Protein AF-A0AB36RHA4-F1 (afdb_monomer_lite)

Secondary structure (DSSP, 8-state):
-------PPP----------PBP-STT--SB--EEEEETTEEEEE-STTHHHHHHHHH--

Radius of gyration: 19.41 Å; chains: 1; bounding box: 59×38×23 Å

InterPro domains:
  IPR043822 EsV-1-7 cysteine-rich motif [PF19114] (23-53)

Organism: NCBI:txid43617

Foldseek 3Di:
DDDDPPPDDPPPPPCPPPPQAAQPDVPGRHTFPDWDDQDPDTHGHDPVCPVVSCCVSVDD

Sequence (60 aa):
MSDDPSSQPVPASRAIGIYEHYCEHPGCTKWGGWGFPRGKQTIWFCREHRETGRTEAGSN

pLDDT: mean 72.45, std 12.27, range [47.34, 89.31]

Structure (mmCIF, N/CA/C/O backbone):
data_AF-A0AB36RHA4-F1
#
_entry.id   AF-A0AB36RHA4-F1
#
loop_
_atom_site.group_PDB
_atom_site.id
_atom_site.type_symbol
_atom_site.label_atom_id
_atom_site.label_alt_id
_atom_site.label_comp_id
_atom_site.label_asym_id
_atom_site.label_entity_id
_atom_site.label_seq_id
_atom_site.pdbx_PDB_ins_code
_atom_site.Cartn_x
_atom_site.Cartn_y
_atom_site.Cartn_z
_atom_site.occupancy
_atom_site.B_iso_or_equiv
_atom_site.auth_seq_id
_atom_site.auth_comp_id
_atom_site.auth_asym_id
_atom_site.auth_atom_id
_atom_site.pdbx_PDB_model_num
ATOM 1 N N . MET A 1 1 ? 48.494 -28.151 0.189 1.00 47.34 1 MET A N 1
ATOM 2 C CA . MET A 1 1 ? 48.453 -26.770 -0.317 1.00 47.34 1 MET A CA 1
ATOM 3 C C . MET A 1 1 ? 47.021 -26.486 -0.717 1.00 47.34 1 MET A C 1
ATOM 5 O O . MET A 1 1 ? 46.535 -27.140 -1.627 1.00 47.34 1 MET A O 1
ATOM 9 N N . SER A 1 2 ? 46.407 -25.570 0.029 1.00 51.81 2 SER A N 1
ATOM 10 C CA . SER A 1 2 ? 45.178 -24.826 -0.266 1.00 51.81 2 SER A CA 1
ATOM 11 C C . SER A 1 2 ? 43.857 -25.593 -0.268 1.00 51.81 2 SER A C 1
ATOM 13 O O . SER A 1 2 ? 43.385 -26.095 -1.282 1.00 51.81 2 SER A O 1
ATOM 15 N N . ASP A 1 3 ? 43.265 -25.602 0.920 1.00 64.50 3 ASP A N 1
ATOM 16 C CA . ASP A 1 3 ? 41.837 -25.462 1.188 1.00 64.50 3 ASP A CA 1
ATOM 17 C C . ASP A 1 3 ? 41.068 -24.702 0.084 1.00 64.50 3 ASP A C 1
ATOM 19 O O . ASP A 1 3 ? 41.327 -23.523 -0.153 1.00 64.50 3 ASP A O 1
ATOM 23 N N . ASP A 1 4 ? 40.070 -25.344 -0.530 1.00 65.44 4 ASP A N 1
ATOM 24 C CA . ASP A 1 4 ? 38.935 -24.641 -1.144 1.00 65.44 4 ASP A CA 1
ATOM 25 C C . ASP A 1 4 ? 37.619 -25.345 -0.769 1.00 65.44 4 ASP A C 1
ATOM 27 O O . ASP A 1 4 ? 37.202 -26.308 -1.414 1.00 65.44 4 ASP A O 1
ATOM 31 N N . PRO A 1 5 ? 36.945 -24.902 0.304 1.00 61.12 5 PRO A N 1
ATOM 32 C CA . PRO A 1 5 ? 35.554 -25.242 0.565 1.00 61.12 5 PRO A CA 1
ATOM 33 C C . PRO A 1 5 ? 34.600 -24.213 -0.081 1.00 61.12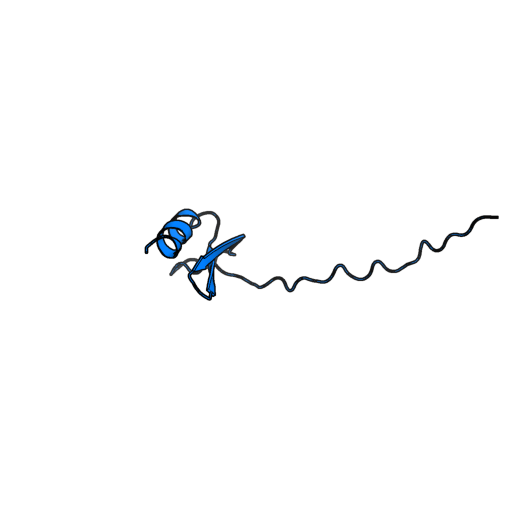 5 PRO A C 1
ATOM 35 O O . PRO A 1 5 ? 33.660 -23.757 0.576 1.00 6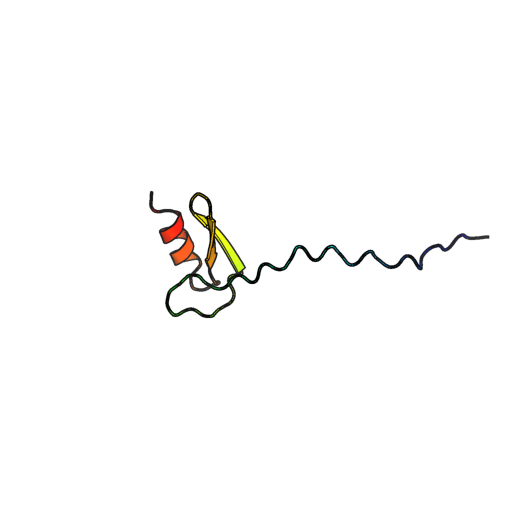1.12 5 PRO A O 1
ATOM 38 N N . SER A 1 6 ? 34.806 -23.810 -1.346 1.00 57.72 6 SER A N 1
ATOM 39 C CA . SER A 1 6 ? 33.940 -22.796 -1.989 1.00 57.72 6 SER A CA 1
ATOM 40 C C . SER A 1 6 ? 32.681 -23.365 -2.649 1.00 57.72 6 SER A C 1
ATOM 42 O O . SER A 1 6 ? 31.828 -22.605 -3.097 1.00 57.72 6 SER A O 1
ATOM 44 N N . SER A 1 7 ? 32.476 -24.686 -2.638 1.00 59.72 7 SER A N 1
ATOM 45 C CA . SER A 1 7 ? 31.202 -25.302 -3.057 1.00 59.72 7 SER A CA 1
ATOM 46 C C . SER A 1 7 ? 30.179 -25.378 -1.918 1.00 59.72 7 SER A C 1
ATOM 48 O O . SER A 1 7 ? 29.440 -26.354 -1.799 1.00 59.72 7 SER A O 1
ATOM 50 N N . GLN A 1 8 ? 30.131 -24.368 -1.047 1.00 64.69 8 GLN A N 1
ATOM 51 C CA . GLN A 1 8 ? 28.998 -24.235 -0.138 1.00 64.69 8 GLN A CA 1
ATOM 52 C C . GLN A 1 8 ? 27.793 -23.771 -0.967 1.00 64.69 8 GLN A C 1
ATOM 54 O O . GLN A 1 8 ? 27.868 -22.700 -1.576 1.00 64.69 8 GLN A O 1
ATOM 59 N N . PRO A 1 9 ? 26.680 -24.528 -1.022 1.00 58.03 9 PRO A N 1
ATOM 60 C CA . PRO A 1 9 ? 25.448 -23.980 -1.558 1.00 58.03 9 PRO A CA 1
ATOM 61 C C . PRO A 1 9 ? 25.109 -22.770 -0.694 1.00 58.03 9 PRO A C 1
ATOM 63 O O . PRO A 1 9 ? 24.916 -22.908 0.516 1.00 58.03 9 PRO A O 1
ATOM 66 N N . VAL A 1 10 ? 25.088 -21.579 -1.297 1.00 60.41 10 VAL A N 1
ATOM 67 C CA . VAL A 1 10 ? 24.561 -20.391 -0.627 1.00 60.41 10 VAL A CA 1
ATOM 68 C C . VAL A 1 10 ? 23.189 -20.792 -0.084 1.00 60.41 10 VAL A C 1
ATOM 70 O O . VAL A 1 10 ? 22.348 -21.230 -0.876 1.00 60.41 10 VAL A O 1
ATOM 73 N N . PRO A 1 11 ? 22.957 -20.778 1.244 1.00 57.62 11 PRO A N 1
ATOM 74 C CA . PRO A 1 11 ? 21.647 -21.121 1.760 1.00 57.62 11 PRO A CA 1
ATOM 75 C C . PRO A 1 11 ? 20.700 -20.122 1.121 1.00 57.62 11 PRO A C 1
ATOM 77 O O . PRO A 1 11 ? 20.884 -18.920 1.319 1.00 57.62 11 PRO A O 1
ATOM 80 N N . ALA A 1 12 ? 19.788 -20.637 0.283 1.00 60.91 12 ALA A N 1
ATOM 81 C CA . ALA A 1 12 ? 18.814 -19.869 -0.474 1.00 60.91 12 ALA A CA 1
ATOM 82 C C . ALA A 1 12 ? 18.343 -18.737 0.425 1.00 60.91 12 ALA A C 1
ATOM 84 O O . ALA A 1 12 ? 17.741 -18.996 1.474 1.00 60.91 12 ALA A O 1
ATOM 85 N N . SER A 1 13 ? 18.777 -17.521 0.078 1.00 57.25 13 SER A N 1
ATOM 86 C CA . SER A 1 13 ? 18.570 -16.309 0.854 1.00 57.25 13 SER A CA 1
ATOM 87 C C . SER A 1 13 ? 17.123 -16.340 1.270 1.00 57.25 13 SER A C 1
ATOM 89 O O . SER A 1 13 ? 16.256 -16.354 0.398 1.00 57.25 13 SER A O 1
ATOM 91 N N . ARG A 1 14 ? 16.909 -16.508 2.586 1.00 53.88 14 ARG A N 1
ATOM 92 C CA . ARG A 1 14 ? 15.608 -16.755 3.200 1.00 53.88 14 ARG A CA 1
ATOM 93 C C . ARG A 1 14 ? 14.618 -15.914 2.426 1.00 53.88 14 ARG A C 1
ATOM 95 O O . ARG A 1 14 ? 14.727 -14.691 2.491 1.00 53.88 14 ARG A O 1
ATOM 102 N N . ALA A 1 15 ? 13.758 -16.554 1.633 1.00 55.53 15 ALA A N 1
ATOM 103 C CA . ALA A 1 15 ? 12.666 -15.864 0.986 1.00 55.53 15 ALA A CA 1
ATOM 104 C C . ALA A 1 15 ? 11.820 -15.373 2.156 1.00 55.53 15 ALA A C 1
ATOM 106 O O . ALA A 1 15 ? 10.984 -16.100 2.686 1.00 55.53 15 ALA A O 1
ATOM 107 N N . ILE A 1 16 ? 12.175 -14.191 2.668 1.00 58.50 16 ILE A N 1
ATOM 108 C CA . ILE A 1 16 ? 11.323 -13.301 3.432 1.00 58.50 16 ILE A CA 1
ATOM 109 C C . ILE A 1 16 ? 10.089 -13.284 2.574 1.00 58.50 16 ILE A C 1
ATOM 111 O O . ILE A 1 16 ? 10.150 -12.714 1.485 1.00 58.50 16 ILE A O 1
ATOM 115 N N . GLY A 1 17 ? 9.098 -14.092 2.974 1.00 52.22 17 GLY A N 1
ATOM 116 C CA . GLY A 1 17 ? 7.949 -14.409 2.145 1.00 52.22 17 GLY A CA 1
ATOM 117 C C . GLY A 1 17 ? 7.518 -13.100 1.537 1.00 52.22 17 GLY A C 1
ATOM 118 O O . GLY A 1 17 ? 7.272 -12.153 2.286 1.00 52.22 17 GLY A O 1
ATOM 119 N N . ILE A 1 18 ? 7.630 -13.003 0.210 1.00 56.16 18 ILE A N 1
ATOM 120 C CA . ILE A 1 18 ? 7.225 -11.810 -0.511 1.00 56.16 18 ILE A CA 1
ATOM 121 C C . ILE A 1 18 ? 5.748 -11.770 -0.210 1.00 56.16 18 ILE A C 1
ATOM 123 O O . ILE A 1 18 ? 4.978 -12.529 -0.792 1.00 56.16 18 ILE A O 1
ATOM 127 N N . TYR A 1 19 ? 5.376 -11.013 0.812 1.00 60.38 19 TYR A N 1
ATOM 128 C CA . TYR A 1 19 ? 3.987 -10.843 1.107 1.00 60.38 19 TYR A CA 1
ATOM 129 C C . TYR A 1 19 ? 3.462 -10.108 -0.119 1.00 60.38 19 TYR A C 1
ATOM 131 O O . TYR A 1 19 ? 3.870 -8.988 -0.438 1.00 60.38 19 TYR A O 1
ATOM 139 N N . GLU A 1 20 ? 2.661 -10.826 -0.888 1.00 66.56 20 GLU A N 1
ATOM 140 C CA . GLU A 1 20 ? 2.028 -10.320 -2.083 1.00 66.56 20 GLU A CA 1
ATOM 141 C C . GLU A 1 20 ? 1.015 -9.265 -1.658 1.00 66.56 20 GLU A C 1
ATOM 143 O O . GLU A 1 20 ? -0.120 -9.533 -1.275 1.00 66.56 20 GLU A O 1
ATOM 148 N N . HIS A 1 21 ? 1.489 -8.029 -1.646 1.00 77.44 21 HIS A N 1
ATOM 149 C CA . HIS A 1 21 ? 0.707 -6.893 -1.230 1.00 77.44 21 HIS A CA 1
ATOM 150 C C . HIS A 1 21 ? 0.238 -6.129 -2.455 1.00 77.44 21 HIS A C 1
ATOM 152 O O . HIS A 1 21 ? 1.035 -5.597 -3.226 1.00 77.44 21 HIS A O 1
ATOM 158 N N . TYR A 1 22 ? -1.073 -6.071 -2.640 1.00 80.19 22 TYR A N 1
ATOM 159 C CA . TYR A 1 22 ? -1.693 -5.251 -3.671 1.00 80.19 22 TYR A CA 1
ATOM 160 C C . TYR A 1 22 ? -2.084 -3.895 -3.095 1.00 80.19 22 TYR A C 1
ATOM 162 O O . TYR A 1 22 ? -2.197 -3.725 -1.881 1.00 80.19 22 TYR A O 1
ATOM 170 N N . CYS A 1 23 ? -2.255 -2.913 -3.976 1.00 86.69 23 CYS A N 1
ATOM 171 C CA . CYS A 1 23 ? -2.746 -1.606 -3.580 1.00 86.69 23 CYS A CA 1
ATOM 172 C C . CYS A 1 23 ? -4.139 -1.741 -2.947 1.00 86.69 23 CYS A C 1
ATOM 174 O O . CYS A 1 23 ? -5.059 -2.240 -3.583 1.00 86.69 23 CYS A O 1
ATOM 176 N N . GLU A 1 24 ? -4.318 -1.226 -1.734 1.00 79.69 24 GLU 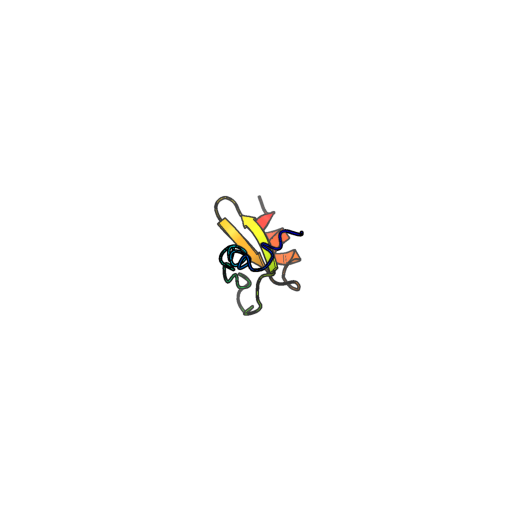A N 1
ATOM 177 C CA . GLU A 1 24 ? -5.594 -1.281 -1.002 1.00 79.69 24 GLU A CA 1
ATOM 178 C C . GLU A 1 24 ? -6.628 -0.251 -1.509 1.00 79.69 24 GLU A C 1
ATOM 180 O O . GLU A 1 24 ? -7.723 -0.119 -0.968 1.00 79.69 24 GLU A O 1
ATOM 185 N N . HIS A 1 25 ? -6.288 0.502 -2.560 1.00 78.12 25 HIS A N 1
ATOM 186 C CA . HIS A 1 25 ? -7.162 1.518 -3.131 1.00 78.12 25 HIS A CA 1
ATOM 187 C C . HIS A 1 25 ? -8.261 0.856 -3.976 1.00 78.12 25 HIS A C 1
ATOM 189 O O . HIS A 1 25 ? -7.935 0.065 -4.870 1.00 78.12 25 HIS A O 1
ATOM 195 N N . PRO A 1 26 ? -9.547 1.207 -3.784 1.00 79.44 26 PRO A N 1
ATOM 196 C CA . PRO A 1 26 ? -10.630 0.659 -4.591 1.00 79.44 26 PRO A CA 1
ATOM 197 C C . PRO A 1 26 ? -10.391 0.981 -6.072 1.00 79.44 26 PRO A C 1
ATOM 199 O O . PRO A 1 26 ? -10.184 2.134 -6.448 1.00 79.44 26 PRO A O 1
ATOM 202 N N . GLY A 1 27 ? -10.356 -0.052 -6.913 1.00 81.75 27 GLY A N 1
ATOM 203 C CA . GLY A 1 27 ? -10.072 0.082 -8.346 1.00 81.75 27 GLY A CA 1
ATOM 204 C C . GLY A 1 27 ? -8.588 0.070 -8.728 1.00 81.75 27 GLY A C 1
ATOM 205 O O . GLY A 1 27 ? -8.276 0.182 -9.912 1.00 81.75 27 GLY A O 1
ATOM 206 N N . CYS A 1 28 ? -7.663 -0.106 -7.778 1.00 83.50 28 CYS A N 1
ATOM 207 C CA . CYS A 1 28 ? -6.247 -0.282 -8.085 1.00 83.50 28 CYS A CA 1
ATOM 208 C C . CYS A 1 28 ? -5.818 -1.743 -7.920 1.00 83.50 28 CYS A C 1
ATOM 210 O O . CYS A 1 28 ? -5.811 -2.279 -6.821 1.00 83.50 28 CYS A O 1
ATOM 212 N N . THR A 1 29 ? -5.387 -2.372 -9.011 1.00 79.44 29 THR A N 1
ATOM 213 C CA . THR A 1 29 ? -4.837 -3.742 -9.018 1.00 79.44 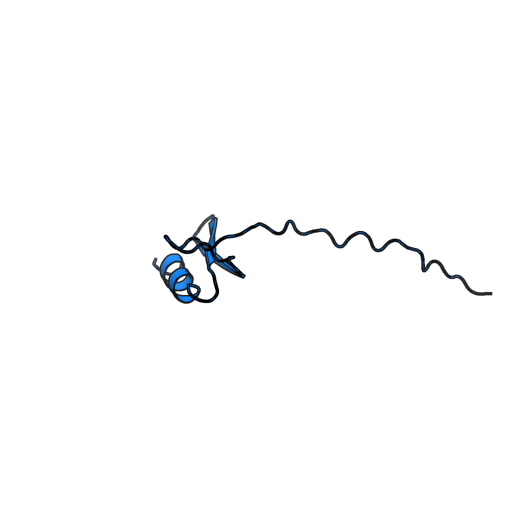29 THR A CA 1
ATOM 214 C C . THR A 1 29 ? -3.308 -3.761 -9.102 1.00 79.44 29 THR A C 1
ATOM 216 O O . THR A 1 29 ? -2.696 -4.803 -9.326 1.00 79.44 29 THR A O 1
ATOM 219 N N . LYS A 1 30 ? -2.663 -2.597 -8.938 1.00 84.00 30 LYS A N 1
ATOM 220 C CA . LYS A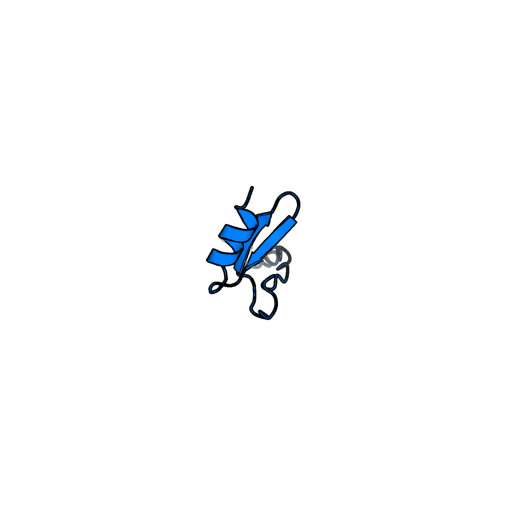 1 30 ? -1.201 -2.469 -8.990 1.00 84.00 30 LYS A CA 1
ATOM 221 C C . LYS A 1 30 ? -0.575 -3.040 -7.718 1.00 84.00 30 LYS A C 1
ATOM 223 O O . LYS A 1 30 ? -1.154 -2.961 -6.636 1.00 84.00 30 LYS A O 1
ATOM 228 N N . TRP A 1 31 ? 0.643 -3.553 -7.847 1.00 82.50 31 TRP A N 1
ATOM 229 C CA . TRP A 1 31 ? 1.409 -4.060 -6.713 1.00 82.50 31 TRP A CA 1
ATOM 230 C C . TRP A 1 31 ? 1.801 -2.926 -5.749 1.00 82.50 31 TRP A C 1
ATOM 232 O O . TRP A 1 31 ? 2.206 -1.834 -6.174 1.00 82.50 31 TRP A O 1
ATOM 242 N N . GLY A 1 32 ? 1.629 -3.171 -4.452 1.00 85.38 32 GLY A N 1
ATOM 243 C CA . GLY A 1 32 ? 1.895 -2.230 -3.375 1.00 85.38 32 GLY A CA 1
ATOM 244 C C . GLY A 1 32 ? 3.345 -2.326 -2.914 1.00 85.38 32 GLY A C 1
ATOM 245 O O . GLY A 1 32 ? 3.707 -3.241 -2.190 1.00 85.38 32 GLY A O 1
ATOM 246 N N . GLY A 1 33 ? 4.178 -1.368 -3.324 1.00 80.69 33 GLY A N 1
ATOM 247 C CA . GLY A 1 33 ? 5.586 -1.294 -2.907 1.00 80.69 33 GLY A CA 1
ATOM 248 C C . GLY A 1 33 ? 5.817 -0.509 -1.611 1.00 80.69 33 GLY A C 1
ATOM 249 O O . GLY A 1 33 ? 6.933 -0.492 -1.099 1.00 80.69 33 GLY A O 1
ATOM 250 N N . TRP A 1 34 ? 4.785 0.168 -1.096 1.00 83.75 34 TRP A N 1
ATOM 251 C CA . TRP A 1 34 ? 4.874 1.048 0.069 1.00 83.75 34 TRP A CA 1
ATOM 252 C C . TRP A 1 34 ? 3.855 0.624 1.122 1.00 83.75 34 TRP A C 1
ATOM 254 O O . TRP A 1 34 ? 2.655 0.826 0.940 1.00 83.75 34 TRP A O 1
ATOM 264 N N . GLY A 1 35 ? 4.349 0.044 2.215 1.00 83.69 35 GLY A N 1
ATOM 265 C CA . GLY A 1 35 ? 3.554 -0.278 3.394 1.00 83.69 35 GLY A CA 1
ATOM 266 C C . GLY A 1 35 ? 3.464 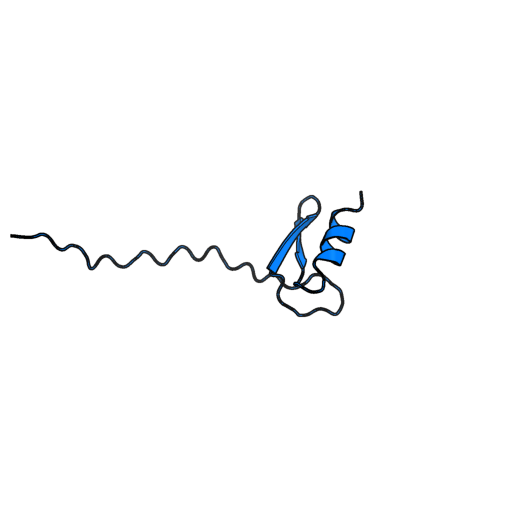0.921 4.336 1.00 83.69 35 GLY A C 1
ATOM 267 O O . GLY A 1 35 ? 4.489 1.475 4.736 1.00 83.69 35 GLY A O 1
ATOM 268 N N . PHE A 1 36 ? 2.248 1.310 4.706 1.00 83.12 36 PHE A N 1
ATOM 269 C CA . PHE A 1 36 ? 1.974 2.323 5.719 1.00 83.12 36 PHE A CA 1
ATOM 270 C C . PHE A 1 36 ? 1.360 1.666 6.960 1.00 83.12 36 PHE A C 1
ATOM 272 O O . PHE A 1 36 ? 0.484 0.806 6.834 1.00 83.12 36 PHE A O 1
ATOM 279 N N . PRO A 1 37 ? 1.789 2.049 8.171 1.00 81.69 37 PRO A N 1
ATOM 280 C CA . PRO A 1 37 ? 1.185 1.543 9.394 1.00 81.69 37 PRO A CA 1
ATOM 281 C C . PRO A 1 37 ? -0.206 2.163 9.594 1.00 81.69 37 PRO A C 1
ATOM 283 O O . PRO A 1 37 ? -0.333 3.379 9.701 1.00 81.69 37 PRO A O 1
ATOM 286 N N . ARG A 1 38 ? -1.249 1.331 9.691 1.00 81.25 38 ARG A N 1
ATOM 287 C CA . ARG A 1 38 ? -2.624 1.734 10.033 1.00 81.25 38 ARG A CA 1
ATOM 288 C C . ARG A 1 38 ? -3.067 0.989 11.288 1.00 81.25 38 ARG A C 1
ATOM 290 O O . ARG A 1 38 ? -3.764 -0.025 11.244 1.00 81.25 38 ARG A O 1
ATOM 297 N N . GLY A 1 39 ? -2.607 1.472 12.438 1.00 77.94 39 GLY A N 1
ATOM 298 C CA . GLY A 1 39 ? -2.853 0.823 13.724 1.00 77.94 39 GLY A CA 1
ATOM 299 C C . GLY A 1 39 ? -2.201 -0.561 13.799 1.00 77.94 39 GLY A C 1
ATOM 300 O O . GLY A 1 39 ? -0.985 -0.662 13.924 1.00 77.94 39 GLY A O 1
ATOM 301 N N . LYS A 1 40 ? -3.013 -1.626 13.748 1.00 76.25 40 LYS A N 1
ATOM 302 C CA . LYS A 1 40 ? -2.562 -3.029 13.887 1.00 76.25 40 LYS A CA 1
ATOM 303 C C . LYS A 1 40 ? -2.267 -3.717 12.550 1.00 76.25 40 LYS A C 1
ATOM 305 O O . LYS A 1 40 ? -1.742 -4.825 12.549 1.00 76.25 40 LYS A O 1
ATOM 310 N N . GLN A 1 41 ? -2.642 -3.087 11.438 1.00 77.75 41 GLN A N 1
ATOM 311 C CA . GLN A 1 41 ? -2.450 -3.606 10.087 1.00 77.75 41 GLN A CA 1
ATOM 312 C C . GLN A 1 41 ? -1.510 -2.694 9.297 1.00 77.75 41 GLN A C 1
ATOM 314 O O . GLN A 1 41 ? -1.483 -1.481 9.507 1.00 77.75 41 GLN A O 1
ATOM 319 N N . THR A 1 42 ? -0.758 -3.280 8.370 1.00 81.62 42 THR A N 1
ATOM 320 C CA . THR A 1 42 ? 0.018 -2.527 7.382 1.00 81.62 42 THR A CA 1
ATOM 321 C C . THR A 1 42 ? -0.785 -2.488 6.097 1.00 81.62 42 THR A C 1
ATOM 323 O O . THR A 1 42 ? -1.070 -3.537 5.522 1.00 81.62 42 THR A O 1
ATOM 326 N N . ILE A 1 43 ? -1.148 -1.285 5.671 1.00 82.50 43 ILE A N 1
ATOM 327 C CA . ILE A 1 43 ? -1.865 -1.049 4.420 1.00 82.50 43 ILE A CA 1
ATOM 328 C C . ILE A 1 43 ? -0.852 -0.780 3.310 1.00 82.50 43 ILE A C 1
ATOM 330 O O . ILE A 1 43 ? 0.156 -0.107 3.535 1.00 82.50 43 ILE A O 1
ATOM 334 N N . TRP A 1 44 ? -1.091 -1.309 2.116 1.00 86.25 44 TRP A N 1
ATOM 335 C CA . TRP A 1 44 ? -0.114 -1.263 1.028 1.00 86.25 44 TRP A CA 1
ATOM 336 C C . TRP A 1 44 ? -0.622 -0.434 -0.136 1.00 86.25 44 TRP A C 1
ATOM 338 O O . TRP A 1 44 ? -1.763 -0.572 -0.570 1.00 86.25 44 TRP A O 1
ATOM 348 N N . PHE A 1 45 ? 0.243 0.431 -0.663 1.00 86.38 45 PHE A N 1
ATOM 349 C CA . PHE A 1 45 ? -0.094 1.324 -1.767 1.00 86.38 45 PHE A CA 1
ATOM 350 C C . PHE A 1 45 ? 0.936 1.246 -2.885 1.00 86.38 45 PHE A C 1
ATOM 352 O O . PHE A 1 45 ? 2.124 0.991 -2.668 1.00 86.38 45 PHE A O 1
ATOM 359 N N . CYS A 1 46 ? 0.465 1.466 -4.111 1.00 89.31 46 CYS A N 1
ATOM 360 C CA . CYS A 1 46 ? 1.323 1.624 -5.276 1.00 89.31 46 CYS A CA 1
ATOM 361 C C . CYS A 1 46 ? 1.944 3.034 -5.306 1.00 89.31 46 CYS A C 1
ATOM 363 O O . CYS A 1 46 ? 1.541 3.920 -4.554 1.00 89.31 46 CYS A O 1
ATOM 365 N N . ARG A 1 47 ? 2.909 3.269 -6.206 1.00 83.06 47 ARG A N 1
ATOM 366 C CA . ARG A 1 47 ? 3.577 4.580 -6.344 1.00 83.06 47 ARG A CA 1
ATOM 367 C C . ARG A 1 47 ? 2.583 5.732 -6.553 1.00 83.06 47 ARG A C 1
ATOM 369 O O . ARG A 1 47 ? 2.807 6.813 -6.027 1.00 83.06 47 ARG A O 1
ATOM 376 N N . GLU A 1 48 ? 1.514 5.480 -7.307 1.00 85.75 48 GLU A N 1
ATOM 377 C CA . GLU A 1 48 ? 0.459 6.453 -7.630 1.00 85.75 48 GLU A CA 1
ATOM 378 C C . GLU A 1 48 ? -0.378 6.816 -6.399 1.00 85.75 48 GLU A C 1
ATOM 380 O O . GLU A 1 48 ? -0.660 7.982 -6.162 1.00 85.75 48 GLU A O 1
ATOM 385 N N . HIS A 1 49 ? -0.708 5.826 -5.568 1.00 86.44 49 HIS A N 1
ATOM 386 C CA . HIS A 1 49 ? -1.556 6.003 -4.388 1.00 86.44 49 HIS A CA 1
ATOM 387 C C . HIS A 1 49 ? -0.760 6.123 -3.085 1.00 86.44 49 HIS A C 1
ATOM 389 O O . HIS A 1 49 ? -1.327 6.010 -2.002 1.00 86.44 49 HIS A O 1
ATOM 395 N N . ARG A 1 50 ? 0.556 6.363 -3.156 1.00 82.69 50 ARG A N 1
ATOM 396 C CA . ARG A 1 50 ? 1.411 6.581 -1.977 1.00 82.69 50 ARG A CA 1
ATOM 397 C C . ARG A 1 50 ? 0.884 7.729 -1.115 1.00 82.69 50 ARG A C 1
ATOM 399 O O . ARG A 1 50 ? 0.930 7.659 0.109 1.00 82.69 50 ARG A O 1
ATOM 406 N N . GLU A 1 51 ? 0.438 8.803 -1.758 1.00 83.00 51 GLU A N 1
ATOM 407 C CA . GLU A 1 51 ? -0.080 9.986 -1.069 1.00 83.00 51 GLU A CA 1
ATOM 408 C C . GLU A 1 51 ? -1.450 9.713 -0.457 1.00 83.00 51 GLU A C 1
ATOM 410 O O . GLU A 1 51 ? -1.649 10.046 0.706 1.00 83.00 51 GLU A O 1
ATOM 415 N N . THR A 1 52 ? -2.324 8.997 -1.171 1.00 82.44 52 THR A N 1
ATOM 416 C CA . THR A 1 52 ? -3.596 8.508 -0.628 1.00 82.44 52 THR A CA 1
ATOM 417 C C . THR A 1 52 ? -3.367 7.616 0.588 1.00 82.44 52 THR A C 1
ATOM 419 O O . THR A 1 52 ? -3.949 7.842 1.636 1.00 82.44 52 THR A O 1
ATOM 422 N N . GLY A 1 53 ? -2.446 6.655 0.516 1.00 79.62 53 GLY A N 1
ATOM 423 C CA . GLY A 1 53 ? -2.111 5.811 1.661 1.00 79.62 53 GLY A CA 1
ATOM 424 C C . GLY A 1 53 ? -1.584 6.594 2.856 1.00 79.62 53 GLY A C 1
ATOM 425 O O . GLY A 1 53 ? -1.917 6.282 3.995 1.00 79.62 53 GLY A O 1
ATOM 426 N N . ARG A 1 54 ? -0.816 7.659 2.608 1.00 79.50 54 ARG A N 1
ATOM 427 C CA . ARG A 1 54 ? -0.339 8.565 3.656 1.00 79.50 54 ARG A CA 1
ATOM 428 C C . ARG A 1 54 ? -1.474 9.370 4.294 1.00 79.50 54 ARG A C 1
ATOM 430 O O . ARG A 1 54 ? -1.423 9.579 5.503 1.00 79.50 54 ARG A O 1
ATOM 437 N N . THR A 1 55 ? -2.458 9.834 3.525 1.00 80.25 55 THR A N 1
ATOM 438 C CA . THR A 1 55 ? -3.623 10.542 4.081 1.00 80.25 55 THR A CA 1
ATOM 439 C C . THR A 1 55 ? -4.540 9.578 4.834 1.00 80.25 55 THR A C 1
ATOM 441 O O . THR A 1 55 ? -4.891 9.858 5.971 1.00 80.25 55 THR A O 1
ATOM 444 N N . GLU A 1 56 ? -4.818 8.396 4.277 1.00 72.12 56 GLU A N 1
ATOM 445 C CA . GLU A 1 56 ? -5.666 7.358 4.888 1.00 72.12 56 GLU A CA 1
ATOM 446 C C . GLU A 1 56 ? -5.050 6.745 6.161 1.00 72.12 56 GLU A C 1
ATOM 448 O O . GLU A 1 56 ? -5.766 6.398 7.100 1.00 72.12 56 GLU A O 1
ATOM 453 N N . ALA A 1 57 ? -3.721 6.598 6.210 1.00 69.50 57 ALA A N 1
ATOM 454 C CA . ALA A 1 57 ? -3.005 6.131 7.401 1.00 69.50 57 ALA A CA 1
ATOM 455 C C . ALA A 1 57 ? -2.776 7.244 8.438 1.00 69.50 57 ALA A C 1
ATOM 457 O O . ALA A 1 57 ? -2.584 6.949 9.616 1.00 69.50 57 ALA A O 1
ATOM 458 N N . GLY A 1 58 ? -2.747 8.507 7.998 1.00 62.16 58 GLY A N 1
ATOM 459 C CA . GLY A 1 58 ? -2.407 9.675 8.813 1.00 62.16 58 GLY A CA 1
ATOM 460 C C . GLY A 1 58 ? -3.598 10.451 9.382 1.00 62.16 58 GLY A C 1
ATOM 461 O O . GLY A 1 58 ? -3.378 11.369 10.169 1.00 62.16 58 GLY A O 1
ATOM 462 N N . SER A 1 59 ? -4.836 10.116 9.014 1.00 52.75 59 SER A N 1
ATOM 463 C CA . SER A 1 59 ? -6.038 10.721 9.596 1.00 52.75 59 SER A CA 1
ATOM 464 C C . SER A 1 59 ? -6.365 10.093 10.956 1.00 52.75 59 SER A C 1
ATOM 466 O O . SER A 1 59 ? -7.174 9.170 11.048 1.00 52.75 59 SER A O 1
ATOM 468 N N . ASN A 1 60 ? -5.703 10.591 12.005 1.00 47.72 60 ASN A N 1
ATOM 469 C CA . ASN A 1 60 ? -6.256 10.600 13.366 1.00 47.72 60 ASN A CA 1
ATOM 470 C C . ASN A 1 60 ? -7.133 11.841 13.539 1.00 47.72 60 ASN A C 1
ATOM 472 O O . ASN A 1 60 ? -6.647 12.926 13.134 1.00 47.72 60 ASN A O 1
#